Protein AF-A8F2Z3-F1 (afdb_monomer_lite)

Structure (mmCIF, N/CA/C/O backbone):
data_AF-A8F2Z3-F1
#
_entry.id   AF-A8F2Z3-F1
#
loop_
_atom_site.group_PDB
_atom_site.id
_atom_site.type_symbol
_atom_site.label_atom_id
_atom_site.label_alt_id
_atom_site.label_comp_id
_atom_site.label_asym_id
_atom_site.label_entity_id
_atom_site.label_seq_id
_atom_site.pdbx_PDB_ins_code
_atom_site.Cartn_x
_atom_site.Cartn_y
_atom_site.Cartn_z
_atom_site.occupancy
_atom_site.B_iso_or_equiv
_atom_site.auth_seq_id
_atom_site.auth_comp_id
_atom_site.auth_asym_id
_atom_site.auth_atom_id
_atom_site.pdbx_PDB_model_num
ATOM 1 N N . MET A 1 1 ? -23.692 -11.932 29.670 1.00 43.31 1 MET A N 1
ATOM 2 C CA . MET A 1 1 ? -23.403 -12.427 28.304 1.00 43.31 1 MET A CA 1
ATOM 3 C C . MET A 1 1 ? -22.900 -11.262 27.444 1.00 43.31 1 MET A C 1
ATOM 5 O O . MET A 1 1 ? -23.707 -10.646 26.773 1.00 43.31 1 MET A O 1
ATOM 9 N N . ASN A 1 2 ? -21.600 -10.922 27.469 1.00 45.56 2 ASN A N 1
ATOM 10 C CA . ASN A 1 2 ? -21.066 -9.730 26.761 1.00 45.56 2 ASN A CA 1
ATOM 11 C C . ASN A 1 2 ? -19.971 -10.049 25.715 1.00 45.56 2 ASN A C 1
ATOM 13 O O . ASN A 1 2 ? -19.314 -9.144 25.216 1.00 45.56 2 ASN A O 1
ATOM 17 N N . GLY A 1 3 ? -19.761 -11.325 25.366 1.00 49.16 3 GLY A N 1
ATOM 18 C CA . GLY A 1 3 ? -18.651 -11.754 24.497 1.00 49.16 3 GLY A CA 1
ATOM 19 C C . GLY A 1 3 ? -18.942 -11.842 22.990 1.00 49.16 3 GLY A C 1
ATOM 20 O O . GLY A 1 3 ? -18.017 -12.105 22.227 1.00 49.16 3 GLY A O 1
ATOM 21 N N . SER A 1 4 ? -20.192 -11.661 22.541 1.00 53.25 4 SER A N 1
ATOM 22 C CA . SER A 1 4 ? -20.587 -11.978 21.151 1.00 53.25 4 SER A CA 1
ATOM 2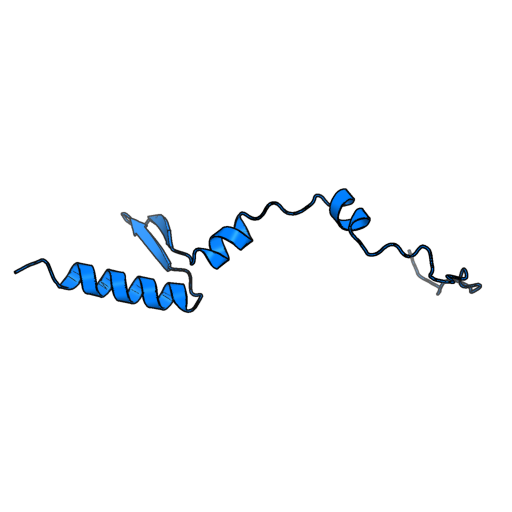3 C C . SER A 1 4 ? -20.502 -10.786 20.179 1.00 53.25 4 SER A C 1
ATOM 25 O O . SER A 1 4 ? -19.974 -10.917 19.076 1.00 53.25 4 SER A O 1
ATOM 27 N N . TYR A 1 5 ? -20.934 -9.590 20.600 1.00 51.09 5 TYR A N 1
ATOM 28 C CA . TYR A 1 5 ? -21.055 -8.415 19.717 1.00 51.09 5 TYR A CA 1
ATOM 29 C C . TYR A 1 5 ? -19.713 -7.877 19.199 1.00 51.09 5 TYR A C 1
ATOM 31 O O . TYR A 1 5 ? -19.607 -7.446 18.050 1.00 51.09 5 TYR A O 1
ATOM 39 N N . THR A 1 6 ? -18.666 -7.920 20.026 1.00 61.97 6 THR A N 1
ATOM 40 C CA . THR A 1 6 ? -17.329 -7.432 19.650 1.00 61.97 6 THR A CA 1
ATOM 41 C C . THR A 1 6 ? -16.703 -8.307 18.572 1.00 61.97 6 THR A C 1
ATOM 43 O O . THR A 1 6 ? -16.060 -7.801 17.656 1.00 61.97 6 THR A O 1
ATOM 46 N N . LYS A 1 7 ? -16.934 -9.623 18.649 1.00 65.06 7 LYS A N 1
ATOM 47 C CA . LYS A 1 7 ? -16.385 -10.584 17.694 1.00 65.06 7 LYS A CA 1
ATOM 48 C C . LYS A 1 7 ? -17.051 -10.434 16.319 1.00 65.06 7 LYS A C 1
ATOM 50 O O . LYS A 1 7 ? -16.347 -10.391 15.319 1.00 65.06 7 LYS A O 1
ATOM 55 N N . GLN A 1 8 ? -18.373 -10.233 16.284 1.00 70.38 8 GLN A N 1
ATOM 56 C CA . GLN A 1 8 ? -19.123 -9.990 15.041 1.00 70.38 8 GLN A CA 1
ATOM 57 C C . GLN A 1 8 ? -18.680 -8.714 14.316 1.00 70.38 8 GLN A C 1
ATOM 59 O O . GLN A 1 8 ? -18.484 -8.724 13.104 1.00 70.38 8 GLN A O 1
ATOM 64 N N . ARG A 1 9 ? -18.467 -7.613 15.048 1.00 80.25 9 ARG A N 1
ATOM 65 C CA . ARG A 1 9 ? -17.995 -6.357 14.445 1.00 80.25 9 ARG A CA 1
ATOM 66 C C . ARG A 1 9 ? -16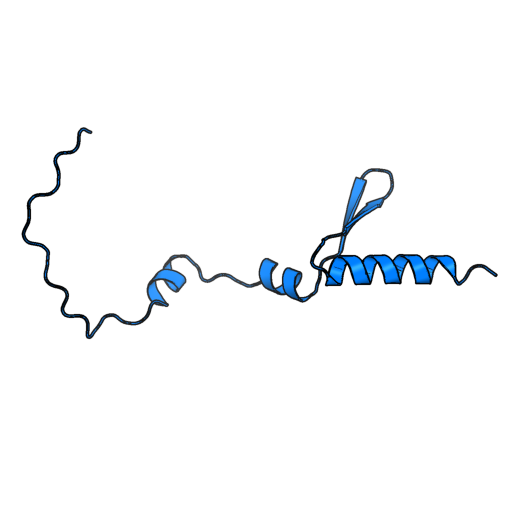.597 -6.479 13.847 1.00 80.25 9 ARG A C 1
ATOM 68 O O . ARG A 1 9 ? -16.359 -5.941 12.773 1.00 80.25 9 ARG A O 1
ATOM 75 N N . ILE A 1 10 ? -15.698 -7.195 14.520 1.00 84.25 10 ILE A N 1
ATOM 76 C CA . ILE A 1 10 ? -14.346 -7.442 14.008 1.00 84.25 10 ILE A CA 1
ATOM 77 C C . ILE A 1 10 ? -14.402 -8.293 12.735 1.00 84.25 10 ILE A C 1
ATOM 79 O O . ILE A 1 10 ? -13.742 -7.939 11.764 1.00 84.25 10 ILE A O 1
ATOM 83 N N . SER A 1 11 ? -15.216 -9.353 12.699 1.00 87.56 11 SER A N 1
ATOM 84 C CA . SER A 1 11 ? -15.396 -10.171 11.489 1.00 87.56 11 SER A CA 1
ATOM 85 C C . SER A 1 11 ? -15.874 -9.346 10.294 1.00 87.56 11 SER A C 1
ATOM 87 O O . SER A 1 11 ? -15.245 -9.398 9.244 1.00 87.56 11 SER A O 1
ATOM 89 N N . ASN A 1 12 ? -16.890 -8.497 10.470 1.00 88.31 12 ASN A N 1
ATOM 90 C CA . ASN A 1 12 ? -17.384 -7.651 9.379 1.00 88.31 12 ASN A CA 1
ATOM 91 C C . ASN A 1 12 ? -16.313 -6.677 8.859 1.00 88.31 12 ASN A C 1
ATOM 93 O O . ASN A 1 12 ? -16.216 -6.448 7.657 1.00 88.31 12 ASN A O 1
ATOM 97 N N . ILE A 1 13 ? -15.502 -6.101 9.754 1.00 88.62 13 ILE A N 1
ATOM 98 C CA . ILE A 1 13 ? -14.389 -5.225 9.360 1.00 88.62 13 ILE A CA 1
ATOM 99 C C . ILE A 1 13 ? -13.361 -6.009 8.540 1.00 88.62 13 ILE A C 1
ATOM 101 O O . ILE A 1 13 ? -12.8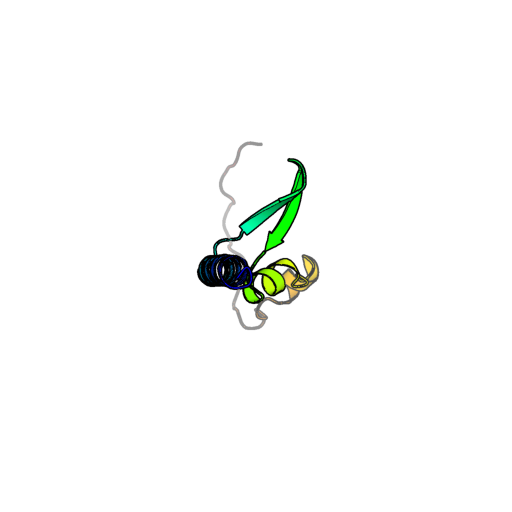83 -5.507 7.526 1.00 88.62 13 ILE A O 1
ATOM 105 N N . ILE A 1 14 ? -13.038 -7.236 8.957 1.00 89.62 14 ILE A N 1
ATOM 106 C CA . ILE A 1 14 ? -12.108 -8.106 8.228 1.00 89.62 14 ILE A CA 1
ATOM 107 C C . ILE A 1 14 ? -12.638 -8.386 6.820 1.00 89.62 14 ILE A C 1
ATOM 109 O O . ILE A 1 14 ? -11.884 -8.217 5.865 1.00 89.62 14 ILE A O 1
ATOM 113 N N . ASP A 1 15 ? -13.915 -8.738 6.673 1.00 90.62 15 ASP A N 1
ATOM 114 C CA . ASP A 1 15 ? -14.512 -9.026 5.364 1.00 90.62 15 ASP A CA 1
ATOM 115 C C . ASP A 1 15 ? -14.450 -7.803 4.434 1.00 90.62 15 ASP A C 1
ATOM 117 O O . ASP A 1 15 ? -13.988 -7.904 3.296 1.00 90.62 15 ASP A O 1
ATOM 121 N N . ILE A 1 16 ? -14.811 -6.614 4.929 1.00 89.12 16 ILE A N 1
ATOM 122 C CA . ILE A 1 16 ? -14.745 -5.358 4.157 1.00 89.12 16 ILE A CA 1
ATOM 123 C C . ILE A 1 16 ? -13.311 -5.063 3.686 1.00 89.12 16 ILE A C 1
ATOM 125 O O . ILE A 1 16 ? -13.088 -4.706 2.526 1.00 89.12 16 ILE A O 1
ATOM 129 N N . VAL A 1 17 ? -12.327 -5.245 4.569 1.00 92.31 17 VAL A N 1
ATOM 130 C CA . VAL A 1 17 ? -10.910 -5.020 4.252 1.00 92.31 17 VAL A CA 1
ATOM 131 C C . VAL A 1 17 ? -10.389 -6.058 3.256 1.00 92.31 17 VAL A C 1
ATOM 133 O O . VAL A 1 17 ? -9.611 -5.717 2.365 1.00 92.31 17 VAL A O 1
ATOM 136 N N . MET A 1 18 ? -10.840 -7.310 3.349 1.00 89.50 18 MET A N 1
ATOM 137 C CA . MET A 1 18 ? -10.505 -8.369 2.391 1.00 89.50 18 MET A CA 1
ATOM 138 C C . MET A 1 18 ? -11.061 -8.090 0.989 1.00 89.50 18 MET A C 1
ATOM 140 O O . MET A 1 18 ? -10.429 -8.464 0.002 1.00 89.50 18 MET A O 1
ATOM 144 N N . HIS A 1 19 ? -12.179 -7.367 0.885 1.00 89.56 19 HIS A N 1
ATOM 145 C CA . HIS A 1 19 ? -12.713 -6.851 -0.381 1.00 89.56 19 HIS A CA 1
ATOM 146 C C . HIS A 1 19 ? -11.977 -5.603 -0.906 1.00 89.56 19 HIS A C 1
ATOM 148 O O . HIS A 1 19 ? -12.395 -5.016 -1.903 1.00 89.56 19 HIS A O 1
ATOM 154 N N . GLY A 1 20 ? -10.863 -5.212 -0.279 1.00 82.06 20 GLY A N 1
ATOM 155 C CA . GLY A 1 20 ? -9.996 -4.130 -0.746 1.00 82.06 20 GLY A CA 1
ATOM 156 C C . GLY A 1 20 ? -10.448 -2.736 -0.319 1.00 82.06 20 GLY A C 1
ATOM 157 O O . GLY A 1 20 ? -10.014 -1.755 -0.915 1.00 82.06 20 GLY A O 1
ATOM 158 N N . THR A 1 21 ? -11.313 -2.627 0.694 1.00 90.19 21 THR A N 1
ATOM 159 C CA . THR A 1 21 ? -11.732 -1.330 1.245 1.00 90.19 21 THR A CA 1
ATOM 160 C C . THR A 1 21 ? -11.041 -1.072 2.589 1.00 90.19 21 THR A C 1
ATOM 162 O O . THR A 1 21 ? -11.406 -1.705 3.582 1.00 90.19 21 THR A O 1
ATOM 165 N N . PRO A 1 22 ? -10.068 -0.141 2.665 1.00 93.88 22 PRO A N 1
ATOM 166 C CA . PRO A 1 22 ? -9.475 0.291 3.929 1.00 93.88 22 PRO A CA 1
ATOM 167 C C . PRO A 1 22 ? -10.522 0.780 4.933 1.00 93.88 22 PRO A C 1
ATOM 169 O O . PRO A 1 22 ? -11.509 1.4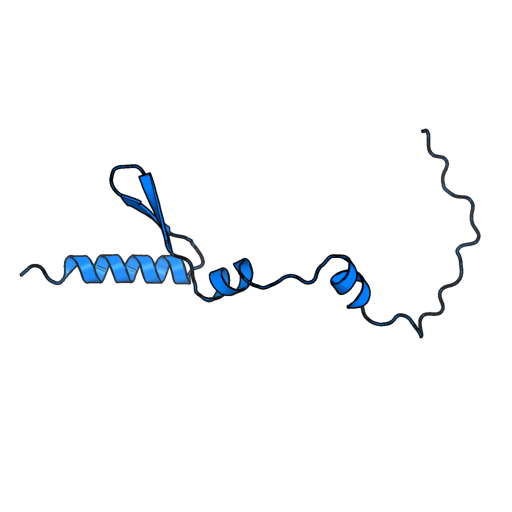08 4.551 1.00 93.88 22 PRO A O 1
ATOM 172 N N . GLN A 1 23 ? -10.289 0.537 6.221 1.00 93.94 23 GLN A N 1
ATOM 173 C CA . GLN A 1 23 ? -11.160 1.015 7.299 1.00 93.94 23 GLN A CA 1
ATOM 174 C C . GLN A 1 23 ? -10.383 1.894 8.276 1.00 93.94 23 GLN A C 1
ATOM 176 O O . GLN A 1 23 ? -9.413 1.438 8.880 1.00 93.94 23 GLN A O 1
ATOM 181 N N . CYS A 1 24 ? -10.815 3.146 8.440 1.00 93.25 24 CYS A N 1
ATOM 182 C CA . CYS A 1 24 ? -10.254 4.079 9.417 1.00 93.25 24 CYS A CA 1
ATOM 183 C C . CYS A 1 24 ? -11.015 3.975 10.746 1.00 93.25 24 CYS A C 1
ATOM 185 O O . CYS A 1 24 ? -12.246 3.990 10.779 1.00 93.25 24 CYS A O 1
ATOM 187 N N . ILE A 1 25 ? -10.276 3.865 11.847 1.00 91.44 25 ILE A N 1
ATOM 188 C CA . ILE A 1 25 ? -10.797 3.838 13.212 1.00 91.44 25 ILE A CA 1
ATOM 189 C C . ILE A 1 25 ? -10.352 5.115 13.915 1.00 91.44 25 ILE A C 1
ATOM 191 O O . ILE A 1 25 ? -9.155 5.400 14.021 1.00 91.44 25 ILE A O 1
ATOM 195 N N . THR A 1 26 ? -11.322 5.852 14.454 1.00 94.62 26 THR A N 1
ATOM 196 C CA . THR A 1 26 ? -11.075 7.052 15.252 1.00 94.62 26 THR A CA 1
ATOM 197 C C . THR A 1 26 ? -11.073 6.742 16.749 1.00 94.62 26 THR A C 1
ATOM 199 O O . THR A 1 26 ? -11.783 5.857 17.237 1.00 94.62 26 THR A O 1
ATOM 202 N N . LYS A 1 27 ? -10.274 7.487 17.516 1.00 93.75 27 LYS A N 1
ATOM 203 C CA . LYS A 1 27 ? -10.264 7.453 18.982 1.00 93.75 27 LYS A CA 1
ATOM 204 C C . LYS A 1 27 ? -10.388 8.880 19.497 1.00 93.75 27 LYS A C 1
ATOM 206 O O . LYS A 1 27 ? -9.494 9.687 19.296 1.00 93.75 27 LYS A O 1
ATOM 211 N N . ARG A 1 28 ? -11.485 9.168 20.210 1.00 94.44 28 ARG A N 1
ATOM 212 C CA . ARG A 1 28 ? -11.809 10.517 20.725 1.00 94.44 28 ARG A CA 1
ATOM 213 C C . ARG A 1 28 ? -11.917 11.584 19.619 1.00 94.44 28 ARG A C 1
ATOM 215 O O . ARG A 1 28 ? -11.515 12.716 19.831 1.00 94.44 28 ARG A O 1
ATOM 222 N N . GLY A 1 29 ? -12.469 11.212 18.463 1.00 93.94 29 GLY A N 1
ATOM 223 C CA . GLY A 1 29 ? -12.670 12.123 17.328 1.00 93.94 29 GLY A CA 1
ATOM 224 C C . GLY A 1 29 ? -11.485 12.217 16.366 1.00 93.94 29 GLY A C 1
ATOM 225 O O . GLY A 1 29 ? -11.680 12.644 15.238 1.00 93.94 29 GLY A O 1
ATOM 226 N N . GLU A 1 30 ? -10.308 11.734 16.766 1.00 95.50 30 GLU A N 1
ATOM 227 C CA . GLU A 1 30 ? -9.094 11.774 15.948 1.00 95.50 30 GLU A CA 1
ATOM 228 C C . GLU A 1 30 ? -8.867 10.452 15.217 1.00 95.50 30 GLU A C 1
ATOM 230 O O . GLU A 1 30 ? -9.110 9.377 15.779 1.00 95.50 30 GLU A O 1
ATOM 235 N N . GLU A 1 31 ? -8.368 10.515 13.983 1.00 96.06 31 GLU A N 1
ATOM 236 C CA . GLU A 1 31 ? -7.911 9.336 13.246 1.00 96.06 31 GLU A CA 1
ATOM 237 C C . GLU A 1 31 ? -6.774 8.655 14.014 1.00 96.06 31 GLU A C 1
ATOM 239 O O . GLU A 1 31 ? -5.741 9.258 14.297 1.00 96.06 31 GLU A O 1
ATOM 244 N N . ALA A 1 32 ? -6.973 7.391 14.393 1.00 96.38 32 ALA A N 1
ATOM 245 C CA . ALA A 1 32 ? -6.032 6.678 15.251 1.00 96.38 32 ALA A CA 1
ATOM 246 C C . ALA A 1 32 ? -5.324 5.541 14.514 1.00 96.38 32 ALA A C 1
ATOM 248 O O . ALA A 1 32 ? -4.125 5.341 14.700 1.00 96.38 32 ALA A O 1
ATOM 249 N N . VAL A 1 33 ? -6.064 4.760 13.721 1.00 95.06 33 VAL A N 1
ATOM 250 C CA . VAL A 1 33 ? -5.537 3.576 13.029 1.00 95.06 33 VAL A CA 1
ATOM 251 C C . VAL A 1 33 ? -6.292 3.360 11.721 1.00 95.06 33 VAL A C 1
ATOM 253 O O . VAL A 1 33 ? -7.509 3.516 11.681 1.00 95.06 33 VAL A O 1
ATOM 256 N N . VAL A 1 34 ? -5.592 2.914 10.678 1.00 94.75 34 VAL A N 1
ATOM 257 C CA . VAL A 1 34 ? -6.202 2.368 9.459 1.00 94.75 34 VAL A CA 1
ATOM 258 C C . VAL A 1 34 ? -5.924 0.868 9.359 1.00 94.75 34 VAL A C 1
ATOM 260 O O . VAL A 1 34 ? -4.806 0.415 9.604 1.00 94.75 34 VAL A O 1
ATOM 263 N N . ILE A 1 35 ? -6.944 0.091 9.005 1.00 94.31 35 ILE A N 1
ATOM 264 C CA . ILE A 1 35 ? -6.842 -1.344 8.733 1.00 94.31 35 ILE A CA 1
ATOM 265 C C . ILE A 1 35 ? -6.890 -1.546 7.219 1.00 94.31 35 ILE A C 1
ATOM 267 O O . ILE A 1 35 ? -7.819 -1.088 6.554 1.00 94.31 35 ILE A O 1
ATOM 271 N N . ILE A 1 36 ? -5.890 -2.247 6.689 1.00 95.06 36 ILE A N 1
ATOM 272 C CA . ILE A 1 36 ? -5.757 -2.607 5.272 1.00 95.06 36 ILE A CA 1
ATOM 273 C C . ILE A 1 36 ? -5.371 -4.078 5.134 1.00 95.06 36 ILE A C 1
ATOM 275 O O . ILE A 1 36 ? -4.862 -4.686 6.081 1.00 95.06 36 ILE A O 1
ATOM 279 N N . SER A 1 37 ? -5.596 -4.658 3.953 1.00 93.38 37 SER A N 1
ATOM 280 C CA . SER A 1 37 ? -5.183 -6.032 3.689 1.00 93.38 37 SER A CA 1
ATOM 281 C C . SER A 1 37 ? -3.654 -6.144 3.709 1.00 93.38 37 SER A C 1
ATOM 283 O O . SER A 1 37 ? -2.930 -5.200 3.378 1.00 93.38 37 SER A O 1
ATOM 285 N N . ILE A 1 38 ? -3.128 -7.326 4.044 1.00 92.94 38 ILE A N 1
ATOM 286 C CA . ILE A 1 38 ? -1.675 -7.552 4.009 1.00 92.94 38 ILE A CA 1
ATOM 287 C C . ILE A 1 38 ? -1.100 -7.386 2.594 1.00 92.94 38 ILE A C 1
ATOM 289 O O . ILE A 1 38 ? 0.063 -7.018 2.434 1.00 92.94 38 ILE A O 1
ATOM 293 N N . LYS A 1 39 ? -1.911 -7.646 1.561 1.00 92.44 39 LYS A N 1
ATOM 294 C CA . LYS A 1 39 ? -1.547 -7.433 0.159 1.00 92.44 39 LYS A CA 1
ATOM 295 C C . LYS A 1 39 ? -1.300 -5.948 -0.103 1.00 92.44 39 LYS A C 1
ATOM 297 O O . LYS A 1 39 ? -0.244 -5.609 -0.632 1.00 92.4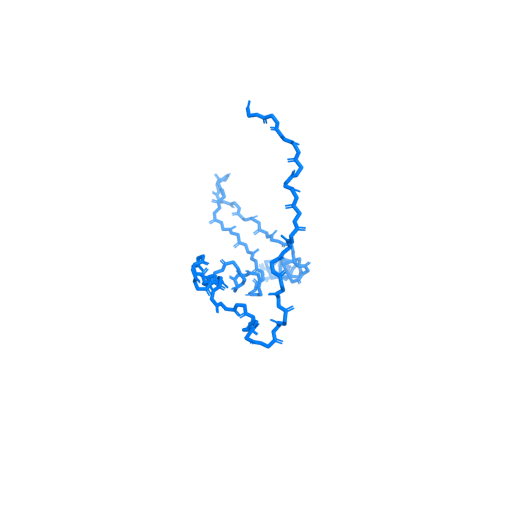4 39 LYS A O 1
ATOM 302 N N . ASP A 1 40 ? -2.218 -5.087 0.325 1.00 92.56 40 ASP A N 1
ATOM 303 C CA . ASP A 1 40 ? -2.115 -3.639 0.121 1.00 92.56 40 ASP A CA 1
ATOM 304 C C . ASP A 1 40 ? -0.989 -3.048 0.970 1.00 92.56 40 ASP A C 1
ATOM 306 O O . ASP A 1 40 ? -0.181 -2.271 0.466 1.00 92.56 40 ASP A O 1
ATOM 310 N N . TYR A 1 41 ? -0.842 -3.495 2.222 1.00 93.88 41 TYR A N 1
ATOM 311 C CA . TYR A 1 41 ? 0.285 -3.100 3.073 1.00 93.88 41 TYR A CA 1
ATOM 312 C C . TYR A 1 41 ? 1.630 -3.423 2.417 1.00 93.88 41 TYR A C 1
ATOM 314 O O . TYR A 1 41 ? 2.514 -2.569 2.353 1.00 93.88 41 TYR A O 1
ATOM 322 N N . LYS A 1 42 ? 1.785 -4.641 1.882 1.00 93.75 42 LYS A N 1
ATOM 323 C CA . LYS A 1 42 ? 3.006 -5.048 1.178 1.00 93.75 42 LYS A CA 1
ATOM 324 C C . LYS A 1 42 ? 3.244 -4.231 -0.084 1.00 93.75 42 LYS A C 1
ATOM 326 O O . LYS A 1 42 ? 4.395 -3.980 -0.402 1.00 93.75 42 LYS A O 1
ATOM 331 N N . GLN A 1 43 ? 2.202 -3.823 -0.807 1.00 91.25 43 GLN A N 1
ATOM 332 C CA . GLN A 1 43 ? 2.348 -2.959 -1.983 1.00 91.25 43 GLN A CA 1
ATOM 333 C C . GLN A 1 43 ? 2.756 -1.531 -1.606 1.00 91.25 43 GLN A C 1
ATOM 335 O O . GLN A 1 43 ? 3.632 -0.967 -2.260 1.00 91.25 43 GLN A O 1
ATOM 340 N N . LEU A 1 44 ? 2.165 -0.969 -0.548 1.00 91.88 44 LEU A N 1
ATOM 341 C CA . LEU A 1 44 ? 2.469 0.376 -0.049 1.00 91.88 44 LEU A CA 1
ATOM 342 C C . LEU A 1 44 ? 3.879 0.477 0.534 1.00 91.88 44 LEU A C 1
ATOM 344 O O . LEU A 1 44 ? 4.555 1.481 0.335 1.00 91.88 44 LEU A O 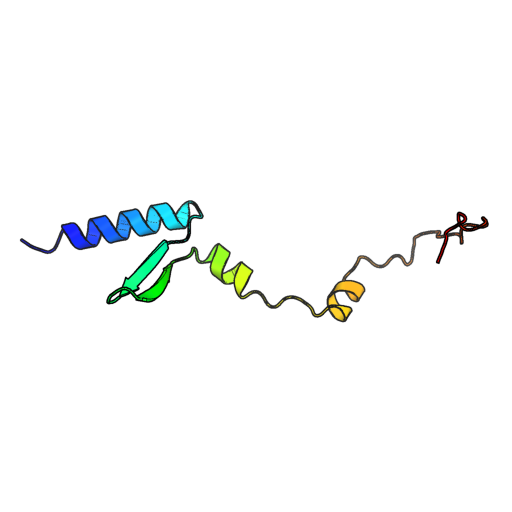1
ATOM 348 N N . THR A 1 45 ? 4.323 -0.565 1.235 1.00 93.62 45 THR A N 1
ATOM 349 C CA . THR A 1 45 ? 5.649 -0.616 1.874 1.00 93.62 45 THR A CA 1
ATOM 350 C C . THR A 1 45 ? 6.721 -1.255 0.999 1.00 93.62 45 THR A C 1
ATOM 352 O O . THR A 1 45 ? 7.884 -1.311 1.398 1.00 93.62 45 THR A O 1
ATOM 355 N N . LYS A 1 46 ? 6.366 -1.726 -0.206 1.00 91.75 46 LYS A N 1
ATOM 356 C CA . LYS A 1 46 ? 7.341 -2.261 -1.156 1.00 91.75 46 LYS A CA 1
ATOM 357 C C . LYS A 1 46 ? 8.359 -1.173 -1.475 1.00 91.75 46 LYS A C 1
ATOM 359 O O . LYS A 1 46 ? 7.994 -0.113 -1.983 1.00 91.75 46 LYS A O 1
ATOM 364 N N . GLN A 1 47 ? 9.635 -1.470 -1.243 1.00 85.62 47 GLN A N 1
ATOM 365 C CA . GLN A 1 47 ? 10.714 -0.616 -1.713 1.00 85.62 47 GLN A CA 1
ATOM 366 C C . GLN A 1 47 ? 10.620 -0.530 -3.238 1.00 85.62 47 GLN A C 1
ATOM 368 O O . GLN A 1 47 ? 10.672 -1.544 -3.942 1.00 85.62 47 GLN A O 1
ATOM 373 N N . LYS A 1 48 ? 10.386 0.680 -3.740 1.00 86.00 48 LYS A N 1
ATOM 374 C CA . LYS A 1 48 ? 10.445 0.948 -5.172 1.00 86.00 48 LYS A CA 1
ATOM 375 C C . LYS A 1 48 ? 11.914 1.149 -5.538 1.00 86.00 48 LYS A C 1
ATOM 377 O O . LYS A 1 48 ? 12.616 1.781 -4.746 1.00 86.00 48 LYS A O 1
ATOM 382 N N . PRO A 1 49 ? 12.363 0.625 -6.690 1.00 87.00 49 PRO A N 1
ATOM 383 C CA . PRO A 1 49 ? 13.676 0.981 -7.199 1.00 87.00 49 PRO A CA 1
ATOM 384 C C . PRO A 1 49 ? 13.754 2.501 -7.316 1.00 87.00 49 PRO A C 1
ATOM 386 O O . PRO A 1 49 ? 12.745 3.157 -7.617 1.00 87.00 49 PRO A O 1
ATOM 389 N N . ASP A 1 50 ? 14.933 3.058 -7.071 1.00 90.00 50 ASP A N 1
ATOM 390 C CA . ASP A 1 50 ? 15.148 4.462 -7.385 1.00 90.00 50 ASP A CA 1
ATOM 391 C C . ASP A 1 50 ? 14.984 4.696 -8.901 1.00 90.00 50 ASP A C 1
ATOM 393 O O . ASP A 1 50 ? 14.903 3.764 -9.710 1.00 90.00 50 ASP A O 1
ATOM 397 N N . PHE A 1 51 ? 14.883 5.961 -9.310 1.00 89.75 51 PHE A N 1
ATOM 398 C CA . PHE A 1 51 ? 14.643 6.278 -10.718 1.00 89.75 51 PHE A CA 1
ATOM 399 C C . PHE A 1 51 ? 15.726 5.701 -11.644 1.00 89.75 51 PHE A C 1
ATOM 401 O O . PHE A 1 51 ? 15.417 5.229 -12.738 1.00 89.75 51 PHE A O 1
ATOM 408 N N . LYS A 1 52 ? 16.987 5.685 -11.199 1.00 92.50 52 LYS A N 1
ATOM 409 C CA . LYS A 1 52 ? 18.113 5.151 -11.967 1.00 92.50 52 LYS A CA 1
ATOM 410 C C . LYS A 1 52 ? 18.023 3.629 -12.073 1.00 92.50 52 LYS A C 1
ATOM 412 O O . LYS A 1 52 ? 18.163 3.094 -13.169 1.00 92.50 52 LYS A O 1
ATOM 417 N N . GLU A 1 53 ? 17.773 2.937 -10.970 1.00 92.19 53 GLU A N 1
ATOM 418 C CA . GLU A 1 53 ? 17.575 1.488 -10.917 1.00 92.19 53 GLU A CA 1
ATOM 419 C C . GLU A 1 53 ? 16.407 1.057 -11.805 1.00 92.19 53 GLU A C 1
ATOM 421 O O . GLU A 1 53 ? 16.527 0.093 -12.558 1.00 92.19 53 GLU A O 1
ATOM 426 N N . TYR A 1 54 ? 15.302 1.806 -11.786 1.00 90.81 54 TYR A N 1
ATOM 427 C CA . TYR A 1 54 ? 14.157 1.554 -12.655 1.00 90.81 54 TYR A CA 1
ATOM 428 C C . TYR A 1 54 ? 14.533 1.673 -14.137 1.00 90.81 54 TYR A C 1
ATOM 430 O O . TYR A 1 54 ? 14.265 0.750 -14.907 1.00 90.81 54 TYR A O 1
ATOM 438 N N . LEU A 1 55 ? 15.202 2.761 -14.536 1.00 89.81 55 LEU A N 1
ATOM 439 C CA . LEU A 1 55 ? 15.653 2.948 -15.920 1.00 89.81 55 LEU A CA 1
ATOM 440 C C . LEU A 1 55 ? 16.625 1.855 -16.378 1.00 89.81 55 LEU A C 1
ATOM 442 O O . LEU A 1 55 ? 16.585 1.462 -17.538 1.00 89.81 55 LEU A O 1
ATOM 446 N N . LEU A 1 56 ? 17.471 1.344 -15.482 1.00 89.69 56 LEU A N 1
ATOM 447 C CA . LEU A 1 56 ? 18.406 0.256 -15.785 1.00 89.69 56 LEU A CA 1
ATOM 448 C C . LEU A 1 56 ? 17.754 -1.134 -15.769 1.00 89.69 56 LEU A C 1
ATOM 450 O O . LEU A 1 56 ? 18.339 -2.079 -16.292 1.00 89.69 56 LEU A O 1
ATOM 454 N N . SER A 1 57 ? 16.561 -1.273 -15.183 1.00 89.06 57 SER A N 1
ATOM 455 C CA . SER A 1 57 ? 15.834 -2.547 -15.097 1.00 89.06 57 SER A CA 1
ATOM 456 C C . SER A 1 57 ? 15.073 -2.921 -16.372 1.00 89.06 57 SER A C 1
ATOM 458 O O . SER A 1 57 ? 14.565 -4.040 -16.477 1.00 89.06 57 SER A O 1
ATOM 460 N N . ILE A 1 58 ? 14.971 -2.001 -17.338 1.00 86.94 58 ILE A N 1
ATOM 461 C CA . ILE A 1 58 ? 14.286 -2.266 -18.604 1.00 86.94 58 ILE A CA 1
ATOM 462 C C . ILE A 1 58 ? 15.016 -3.372 -19.385 1.00 86.94 58 ILE A C 1
ATOM 464 O O . ILE A 1 58 ? 16.242 -3.487 -19.286 1.00 86.94 58 ILE A O 1
ATOM 468 N N . PRO A 1 59 ? 14.294 -4.188 -20.177 1.00 86.38 59 PRO A N 1
ATOM 469 C CA . PRO A 1 59 ? 14.922 -5.182 -21.036 1.00 86.38 59 PRO A CA 1
ATOM 470 C C . PRO A 1 59 ? 16.029 -4.551 -21.877 1.00 86.38 59 PRO A C 1
ATOM 472 O O . PRO A 1 59 ? 15.822 -3.499 -22.485 1.00 86.38 59 PRO A O 1
ATOM 475 N N . LYS A 1 60 ? 17.200 -5.194 -21.911 1.00 81.62 60 LYS A N 1
ATOM 476 C CA . LYS A 1 60 ? 18.310 -4.708 -22.725 1.00 81.62 60 LYS A CA 1
ATOM 477 C C . LYS A 1 60 ? 17.899 -4.687 -24.189 1.00 81.62 60 LYS A C 1
ATOM 479 O O . LYS A 1 60 ? 17.369 -5.663 -24.717 1.00 81.62 60 LYS A O 1
ATOM 484 N N . ILE A 1 61 ? 18.168 -3.559 -24.825 1.00 79.62 61 ILE A N 1
ATOM 485 C CA . ILE A 1 61 ? 17.765 -3.262 -26.199 1.00 79.62 61 ILE A CA 1
ATOM 486 C C . ILE A 1 61 ? 18.930 -3.571 -27.164 1.00 79.62 61 ILE A C 1
ATOM 488 O O . ILE A 1 61 ? 18.936 -3.147 -28.311 1.00 79.62 61 ILE A O 1
ATOM 492 N N . ASP A 1 62 ? 19.916 -4.350 -26.705 1.00 78.31 62 ASP A N 1
ATOM 493 C CA . ASP A 1 62 ? 21.186 -4.622 -27.391 1.00 78.31 62 ASP A CA 1
ATOM 494 C C . ASP A 1 62 ? 21.005 -5.204 -28.810 1.00 78.31 62 ASP A C 1
ATOM 496 O O . ASP A 1 62 ? 21.869 -5.025 -29.662 1.00 78.31 62 ASP A O 1
ATOM 500 N N . ASN A 1 63 ? 19.867 -5.857 -29.075 1.00 80.12 63 ASN A N 1
ATOM 501 C CA . ASN A 1 63 ? 19.530 -6.465 -30.367 1.00 80.12 63 ASN A CA 1
ATOM 502 C C . ASN A 1 63 ? 18.492 -5.672 -31.183 1.00 80.12 63 ASN A C 1
ATOM 504 O O . ASN A 1 63 ? 17.997 -6.180 -32.191 1.00 80.12 63 ASN A O 1
ATOM 508 N N . LEU A 1 64 ? 18.098 -4.470 -30.753 1.00 80.44 64 LEU A N 1
ATOM 509 C CA . LEU A 1 64 ? 17.194 -3.634 -31.539 1.00 80.44 64 LEU A CA 1
ATOM 510 C C . LEU A 1 64 ? 18.008 -2.848 -32.565 1.00 80.44 64 LEU A C 1
ATOM 512 O O . LEU A 1 64 ? 18.864 -2.039 -32.208 1.00 80.44 64 LEU A O 1
ATOM 516 N N . ASP A 1 65 ? 17.704 -3.054 -33.842 1.00 81.69 65 ASP A N 1
ATOM 517 C CA . ASP A 1 65 ? 18.234 -2.228 -34.925 1.00 81.69 65 ASP A CA 1
ATOM 518 C C . ASP A 1 65 ? 17.542 -0.853 -34.903 1.00 81.69 65 ASP A C 1
ATOM 520 O O . ASP A 1 65 ? 16.521 -0.622 -35.554 1.00 81.69 65 ASP A O 1
ATOM 524 N N . ILE A 1 66 ? 18.046 0.048 -34.054 1.00 82.19 66 ILE A N 1
ATOM 525 C CA . ILE A 1 66 ? 17.561 1.425 -33.954 1.00 82.19 66 ILE A CA 1
ATOM 526 C C . ILE A 1 66 ? 18.379 2.292 -34.902 1.00 82.19 66 ILE A C 1
ATOM 528 O O . ILE A 1 66 ? 19.523 2.654 -34.621 1.00 82.19 66 ILE A O 1
ATOM 532 N N . GLN A 1 67 ? 17.760 2.718 -35.996 1.00 85.88 67 GLN A N 1
ATOM 533 C CA . GLN A 1 67 ? 18.327 3.762 -36.837 1.00 85.88 67 GLN A CA 1
ATOM 534 C C . GLN A 1 67 ? 17.885 5.135 -36.341 1.00 85.88 67 GLN A C 1
ATOM 536 O O . GLN A 1 67 ? 16.708 5.372 -36.061 1.00 85.88 67 GLN A O 1
ATOM 541 N N . ARG A 1 68 ? 18.831 6.078 -36.257 1.00 81.44 68 ARG A N 1
ATOM 542 C CA . ARG A 1 68 ? 18.497 7.480 -35.991 1.00 81.44 68 ARG A CA 1
ATOM 543 C C . ARG A 1 68 ? 17.549 7.967 -37.084 1.00 81.44 68 ARG A C 1
ATOM 545 O O . ARG A 1 68 ? 17.931 7.995 -38.254 1.00 81.44 68 ARG A O 1
ATOM 552 N N . ALA A 1 69 ? 16.354 8.403 -36.692 1.00 84.31 69 ALA A N 1
ATOM 553 C CA . ALA A 1 69 ? 15.422 9.038 -37.609 1.00 84.31 69 ALA A CA 1
ATOM 554 C C . ALA A 1 69 ? 16.100 10.252 -38.265 1.00 84.31 69 ALA A C 1
ATOM 556 O O . ALA A 1 69 ? 16.493 11.208 -37.591 1.00 84.31 69 ALA A O 1
ATOM 557 N N . LYS A 1 70 ? 16.281 10.191 -39.586 1.00 83.88 70 LYS A N 1
ATOM 558 C CA . LYS A 1 70 ? 16.776 11.305 -40.396 1.00 83.88 70 LYS A CA 1
ATOM 559 C C . LYS A 1 70 ? 15.568 12.121 -40.839 1.00 83.88 70 LYS A C 1
ATOM 561 O O . LYS A 1 70 ? 14.969 11.844 -41.869 1.00 83.88 70 LYS A O 1
ATOM 566 N N . GLY A 1 71 ? 15.179 13.085 -40.019 1.00 83.19 71 GLY A N 1
ATOM 567 C CA . GLY A 1 71 ? 14.083 14.000 -40.304 1.00 83.19 71 GLY A CA 1
ATOM 568 C C . GLY A 1 71 ? 14.269 15.295 -39.531 1.00 83.19 71 GLY A C 1
ATOM 569 O O . GLY A 1 71 ? 14.975 15.326 -38.521 1.00 83.19 71 GLY A O 1
ATOM 570 N N . TYR A 1 72 ? 13.654 16.365 -40.021 1.00 81.19 72 TYR A N 1
ATOM 571 C CA . TYR A 1 72 ? 13.571 17.608 -39.269 1.00 81.19 72 TYR A CA 1
ATOM 572 C C . TYR A 1 72 ? 12.619 17.410 -38.088 1.00 81.19 72 TYR A C 1
ATOM 574 O O . TYR A 1 72 ? 11.598 16.726 -38.207 1.00 81.19 72 TYR A O 1
ATOM 582 N N . ALA A 1 73 ? 12.968 17.982 -36.934 1.00 81.06 73 ALA A N 1
ATOM 583 C CA . ALA A 1 73 ? 12.009 18.112 -35.849 1.00 81.06 73 ALA A CA 1
ATOM 584 C C . ALA A 1 73 ? 10.810 18.931 -36.349 1.00 81.06 73 ALA A C 1
ATOM 586 O O . ALA A 1 73 ? 10.952 19.760 -37.248 1.00 81.06 73 ALA A O 1
ATOM 587 N N . ARG A 1 74 ? 9.626 18.687 -35.784 1.00 84.81 74 ARG A N 1
ATOM 588 C CA . ARG A 1 74 ? 8.486 19.570 -36.043 1.00 84.81 74 ARG A CA 1
ATOM 589 C C . ARG A 1 74 ? 8.822 20.960 -35.510 1.00 84.81 74 ARG A C 1
ATOM 591 O O . ARG A 1 74 ? 9.429 21.046 -34.442 1.00 84.81 74 ARG A O 1
ATOM 598 N N . ASP A 1 75 ? 8.401 21.997 -36.229 1.00 85.62 75 ASP A N 1
ATOM 599 C CA . ASP A 1 75 ? 8.457 23.362 -35.711 1.00 85.62 75 ASP A CA 1
ATOM 600 C C . ASP A 1 75 ? 7.718 23.434 -34.369 1.00 85.62 75 ASP A C 1
ATOM 602 O O . ASP A 1 75 ? 6.642 22.848 -34.199 1.00 85.62 75 ASP A O 1
ATOM 606 N N . PHE A 1 76 ? 8.324 24.120 -33.403 1.00 84.06 76 PHE A N 1
ATOM 607 C CA . PHE A 1 76 ? 7.727 24.428 -32.110 1.00 84.06 76 PHE A CA 1
ATOM 608 C C . PHE A 1 76 ? 8.123 25.849 -31.701 1.00 84.06 76 PHE A C 1
ATOM 610 O O . PHE A 1 76 ? 9.250 26.278 -31.947 1.00 84.06 76 PHE A O 1
ATOM 617 N N . GLU A 1 77 ? 7.188 26.576 -31.094 1.00 79.38 77 GLU A N 1
ATOM 618 C CA . GLU A 1 77 ? 7.447 27.891 -30.503 1.00 79.38 77 GLU A CA 1
ATOM 619 C C . GLU A 1 77 ? 7.960 27.715 -29.064 1.00 79.38 77 GLU A C 1
ATOM 621 O O . GLU A 1 77 ? 7.528 26.797 -28.358 1.00 79.38 77 GLU A O 1
ATOM 626 N N . LEU A 1 78 ? 8.918 28.558 -28.663 1.00 74.50 78 LEU A N 1
ATOM 627 C CA . LEU A 1 78 ? 9.494 28.613 -27.312 1.00 74.50 78 LEU A CA 1
ATOM 628 C C . LEU A 1 78 ? 8.759 29.622 -26.429 1.00 74.50 78 LEU A C 1
ATOM 630 O O . LEU A 1 78 ? 8.416 30.706 -26.951 1.00 74.50 78 LEU A O 1
#

InterPro domains:
  IPR006442 Type II toxin-antitoxin system, antitoxin Phd/YefM [PF02604] (4-59)
  IPR036165 YefM-like superfamily [SSF143120] (3-57)

pLDDT: mean 85.06, std 11.71, range [43.31, 96.38]

Radius of gyration: 25.62 Å; chains: 1; bounding box: 45×41×69 Å

Organism: Rickettsia massiliae (strain Mtu5) (NCBI:txid416276)

Sequence (78 aa):
MNGSYTKQRISNIIDIVMHGTPQCITKRGEEAVVIISIKDYKQLTKQKPDFKEYLLSIPKIDNLDIQRAKGYARDFEL

Secondary structure (DSSP, 8-state):
--SSHHHHHHHHHHHHHHTT--EEEEETTEEEEEE--HHHHHHHSSPPPPHHHHHHTSPP-TT-------SPPPP---

Foldseek 3Di:
DPPDPVVVVVVVQVVCQVVVDKDFDDDPNHGDDIDHDPVVVCVVPPDDDDPVRVVVPPPDCVPPPDDDDPDDDPDDDD